Protein AF-A1WXD5-F1 (afdb_monomer_lite)

Foldseek 3Di:
DDDDDDDDDDDDDDDDPPPDDDDDDPDLLLVLLVLVLVCLQCVVVDDPVRNVVSVVVSVVSCVVVVDDPVSNVVSNCVNCVPSVVVSVVVVVVVVVVVVVVVVVVVVVVD

pLDDT: mean 72.95, std 18.11, range [32.72, 92.69]

Radius of gyration: 21.9 Å; chains: 1; bounding box: 75×55×40 Å

Sequence (110 aa):
MFRRLRSWVGVGILGGTGALIAGCGGGDAGTLAADYCDYIRHADDMSFEEQQETITALDERYQRKGIRESSIRVAIQRECPDALAEHDVRMLGLLGETLREMRDELQELR

Secondary structure (DSSP, 8-state):
--------------S--------S--SHHHHHHHHHHHHHHHGGGS-HHHHHHHHHHHHHHHHHHT--HHHHHHHHHHH-HHHHHHHHHHHHHHHHHHHHHHHHHHHHT-

Structure (mmCIF, N/CA/C/O backbone):
data_AF-A1WXD5-F1
#
_entry.id   AF-A1WXD5-F1
#
loop_
_atom_site.group_PDB
_atom_site.id
_atom_site.type_symbol
_atom_site.label_atom_id
_atom_site.label_alt_id
_atom_site.label_comp_id
_atom_site.label_asym_id
_atom_site.label_entity_id
_atom_site.label_seq_id
_atom_site.pdbx_PDB_ins_code
_atom_site.Cartn_x
_atom_site.Cartn_y
_atom_site.Cartn_z
_atom_site.occupancy
_atom_site.B_iso_or_equiv
_atom_site.auth_seq_id
_atom_site.auth_comp_id
_atom_site.auth_asym_id
_atom_site.auth_atom_id
_atom_site.pdbx_PDB_model_num
ATOM 1 N N . MET A 1 1 ? 46.225 -39.511 2.705 1.00 43.31 1 MET A N 1
ATOM 2 C CA . MET A 1 1 ? 45.729 -38.147 2.412 1.00 43.31 1 MET A CA 1
ATOM 3 C C . MET A 1 1 ? 44.208 -38.173 2.586 1.00 43.31 1 MET A C 1
ATOM 5 O O . MET A 1 1 ? 43.508 -38.606 1.685 1.00 43.31 1 MET A O 1
ATOM 9 N N . PHE A 1 2 ? 43.703 -37.872 3.789 1.00 40.16 2 PHE A N 1
ATOM 10 C CA . PHE A 1 2 ? 42.280 -38.000 4.151 1.00 40.16 2 PHE A CA 1
ATOM 11 C C . PHE A 1 2 ? 41.563 -36.657 3.954 1.00 40.16 2 PHE A C 1
ATOM 13 O O . PHE A 1 2 ? 41.916 -35.681 4.615 1.00 40.16 2 PHE A O 1
ATOM 20 N N . ARG A 1 3 ? 40.561 -36.590 3.066 1.00 42.66 3 ARG A N 1
ATOM 21 C CA . ARG A 1 3 ? 39.703 -35.404 2.891 1.00 42.66 3 ARG A CA 1
ATOM 22 C C . ARG A 1 3 ? 38.330 -35.683 3.512 1.00 42.66 3 ARG A C 1
ATOM 24 O O . ARG A 1 3 ? 37.683 -36.671 3.187 1.00 42.66 3 ARG A O 1
ATOM 31 N N . ARG A 1 4 ? 37.977 -34.833 4.479 1.00 46.59 4 ARG A N 1
ATOM 32 C CA . ARG A 1 4 ? 36.860 -34.935 5.428 1.00 46.59 4 ARG A CA 1
ATOM 33 C C . ARG A 1 4 ? 35.485 -34.960 4.752 1.00 46.59 4 ARG A C 1
ATOM 35 O O . ARG A 1 4 ? 35.161 -34.054 3.992 1.00 46.59 4 ARG A O 1
ATOM 42 N N . LEU A 1 5 ? 34.656 -35.915 5.176 1.00 46.41 5 LEU A N 1
ATOM 43 C CA . LEU A 1 5 ? 33.207 -35.753 5.273 1.00 46.41 5 LEU A CA 1
ATOM 44 C C . LEU A 1 5 ? 32.886 -34.675 6.315 1.00 46.41 5 LEU A C 1
ATOM 46 O O . LEU A 1 5 ? 33.408 -34.729 7.431 1.00 46.41 5 LEU A O 1
ATOM 50 N N . ARG A 1 6 ? 31.967 -33.761 6.002 1.00 44.69 6 ARG A N 1
ATOM 51 C CA . ARG A 1 6 ? 31.100 -33.179 7.029 1.00 44.69 6 ARG A CA 1
ATOM 52 C C . ARG A 1 6 ? 29.774 -32.772 6.406 1.00 44.69 6 ARG A C 1
ATOM 54 O O . ARG A 1 6 ? 29.714 -31.911 5.540 1.00 44.69 6 ARG A O 1
ATOM 61 N N . SER A 1 7 ? 28.747 -33.472 6.856 1.00 38.03 7 SER A N 1
ATOM 62 C CA . SER A 1 7 ? 27.358 -33.327 6.475 1.00 38.03 7 SER A CA 1
ATOM 63 C C . SER A 1 7 ? 26.563 -32.917 7.717 1.00 38.03 7 SER A C 1
ATOM 65 O O . SER A 1 7 ? 26.882 -33.383 8.811 1.00 38.03 7 SER A O 1
ATOM 67 N N . TRP A 1 8 ? 25.518 -32.124 7.472 1.00 42.56 8 TRP A N 1
ATOM 68 C CA . TRP A 1 8 ? 24.317 -31.850 8.281 1.00 42.56 8 TRP A CA 1
ATOM 69 C C . TRP A 1 8 ? 24.313 -30.782 9.391 1.00 42.56 8 TRP A C 1
ATOM 71 O O . TRP A 1 8 ? 25.236 -30.654 10.191 1.00 42.56 8 TRP A O 1
ATOM 81 N N . VAL A 1 9 ? 23.121 -30.157 9.445 1.00 40.75 9 VAL A N 1
ATOM 82 C CA . VAL A 1 9 ? 22.491 -29.265 10.441 1.00 40.75 9 VAL A CA 1
ATOM 83 C C . VAL A 1 9 ? 22.900 -27.788 10.298 1.00 40.75 9 VAL A C 1
ATOM 85 O O . VAL A 1 9 ? 24.066 -27.457 10.439 1.00 40.75 9 VAL A O 1
ATOM 88 N N . GLY A 1 10 ? 22.036 -26.828 9.954 1.00 36.19 10 GLY A N 1
ATOM 89 C CA . GLY A 1 10 ? 20.586 -26.737 10.123 1.00 36.19 10 GLY A CA 1
ATOM 90 C C . GLY A 1 10 ? 20.261 -25.705 11.211 1.00 36.19 10 GLY A C 1
ATOM 91 O O . GLY A 1 10 ? 20.668 -25.881 12.349 1.00 36.19 10 GLY A O 1
ATOM 92 N N . VAL A 1 11 ? 19.464 -24.699 10.836 1.00 40.50 11 VAL A N 1
ATOM 93 C CA . VAL A 1 11 ? 18.740 -23.721 11.675 1.00 40.50 11 VAL A CA 1
ATOM 94 C C . VAL A 1 11 ? 19.478 -22.436 12.082 1.00 40.50 11 VAL A C 1
ATOM 96 O O . VAL A 1 11 ? 20.340 -22.400 12.951 1.00 40.50 11 VAL A O 1
ATOM 99 N N . GLY A 1 12 ? 18.984 -21.359 11.473 1.00 32.72 12 GLY A N 1
ATOM 100 C CA . GLY A 1 12 ? 19.063 -19.964 11.890 1.00 32.72 12 GLY A CA 1
ATOM 101 C C . GLY A 1 12 ? 17.998 -19.178 11.119 1.00 32.72 12 GLY A C 1
ATOM 102 O O . GLY A 1 12 ? 18.326 -18.313 10.319 1.00 32.72 12 GLY A O 1
ATOM 103 N N . ILE A 1 13 ? 16.734 -19.590 11.269 1.00 51.84 13 ILE A N 1
ATOM 104 C CA . ILE A 1 13 ? 15.542 -18.846 10.837 1.00 51.84 13 ILE A CA 1
ATOM 105 C C . ILE A 1 13 ? 15.395 -17.666 11.795 1.00 51.84 13 ILE A C 1
ATOM 107 O O . ILE A 1 13 ? 15.341 -17.912 12.997 1.00 51.84 13 ILE A O 1
ATOM 111 N N . LEU A 1 14 ? 15.342 -16.440 11.267 1.00 44.16 14 LEU A N 1
ATOM 112 C CA . LEU A 1 14 ? 14.550 -15.294 11.749 1.00 44.16 14 LEU A CA 1
ATOM 113 C C . LEU A 1 14 ? 14.907 -14.064 10.900 1.00 44.16 14 LEU A C 1
ATOM 115 O O . LEU A 1 14 ? 15.998 -13.513 11.015 1.00 44.16 14 LEU A O 1
ATOM 119 N N . GLY A 1 15 ? 13.986 -13.678 10.018 1.00 35.59 15 GLY A N 1
ATOM 120 C CA . GLY A 1 15 ? 14.110 -12.499 9.163 1.00 35.59 15 GLY A CA 1
ATOM 121 C C . GLY A 1 15 ? 13.177 -12.566 7.959 1.00 35.59 15 GLY A C 1
ATOM 122 O O . GLY A 1 15 ? 13.657 -12.679 6.840 1.00 35.59 15 GLY A O 1
ATOM 123 N N . GLY A 1 16 ? 11.865 -12.584 8.218 1.00 33.75 16 GLY A N 1
ATOM 124 C CA . GLY A 1 16 ? 10.804 -12.199 7.277 1.00 33.75 16 GLY A CA 1
ATOM 125 C C . GLY A 1 16 ? 10.814 -12.858 5.897 1.00 33.75 16 GLY A C 1
ATOM 126 O O . GLY A 1 16 ? 11.424 -12.376 4.950 1.00 33.75 16 GLY A O 1
ATOM 127 N N . THR A 1 17 ? 10.051 -13.936 5.760 1.00 44.25 17 THR A N 1
ATOM 128 C CA . THR A 1 17 ? 9.585 -14.478 4.481 1.00 44.25 17 THR A CA 1
ATOM 129 C C . THR A 1 17 ? 8.775 -13.435 3.704 1.00 44.25 17 THR A C 1
ATOM 131 O O . THR A 1 17 ? 7.563 -13.373 3.846 1.00 44.25 17 THR A O 1
ATOM 134 N N . GLY A 1 18 ? 9.447 -12.652 2.862 1.00 36.00 18 GLY A N 1
ATOM 135 C CA . GLY A 1 18 ? 8.856 -11.851 1.786 1.00 36.00 18 GLY A CA 1
ATOM 136 C C . GLY A 1 18 ? 9.295 -12.392 0.427 1.00 36.00 18 GLY A C 1
ATOM 137 O O . GLY A 1 18 ? 9.873 -11.681 -0.387 1.00 36.00 18 GLY A O 1
ATOM 138 N N . ALA A 1 19 ? 9.137 -13.698 0.213 1.00 51.78 19 ALA A N 1
ATOM 139 C CA . ALA A 1 19 ? 9.286 -14.302 -1.104 1.00 51.78 19 ALA A CA 1
ATOM 140 C C . ALA A 1 19 ? 7.885 -14.523 -1.673 1.00 51.78 19 ALA A C 1
ATOM 142 O O . ALA A 1 19 ? 7.378 -15.642 -1.635 1.00 51.78 19 ALA A O 1
ATOM 143 N N . LEU A 1 20 ? 7.252 -13.457 -2.165 1.00 45.09 20 LEU A N 1
ATOM 144 C CA . LEU A 1 20 ? 5.958 -13.540 -2.830 1.00 45.09 20 LEU A CA 1
ATOM 145 C C . LEU A 1 20 ? 6.028 -12.892 -4.224 1.00 45.09 20 LEU A C 1
ATOM 147 O O . LEU A 1 20 ? 6.140 -11.689 -4.395 1.00 45.09 20 LEU A O 1
ATOM 151 N N . ILE A 1 21 ? 5.957 -13.794 -5.207 1.00 47.62 21 ILE A N 1
ATOM 152 C CA . ILE A 1 21 ? 5.450 -13.640 -6.577 1.00 47.62 21 ILE A CA 1
ATOM 153 C C . ILE A 1 21 ? 6.280 -12.782 -7.550 1.00 47.62 21 ILE A C 1
ATOM 155 O O . ILE A 1 21 ? 6.065 -11.598 -7.775 1.00 47.62 21 ILE A O 1
ATOM 159 N N . ALA A 1 22 ? 7.159 -13.476 -8.276 1.00 54.19 22 ALA A N 1
ATOM 160 C CA . ALA A 1 22 ? 7.554 -13.083 -9.622 1.00 54.19 22 ALA A CA 1
ATOM 161 C C . ALA A 1 22 ? 6.360 -13.256 -10.588 1.00 54.19 22 ALA A C 1
ATOM 163 O O . ALA A 1 22 ? 5.854 -14.370 -10.728 1.00 54.19 22 ALA A O 1
ATOM 164 N N . GLY A 1 23 ? 5.939 -12.183 -11.276 1.00 36.94 23 GLY A N 1
ATOM 165 C CA . GLY A 1 23 ? 4.758 -12.220 -12.150 1.00 36.94 23 GLY A CA 1
ATOM 166 C C . GLY A 1 23 ? 4.602 -11.089 -13.182 1.00 36.94 23 GLY A C 1
ATOM 167 O O . GLY A 1 23 ? 3.602 -10.402 -13.174 1.00 36.94 23 GLY A O 1
ATOM 168 N N . CYS A 1 24 ? 5.534 -10.978 -14.140 1.00 43.16 24 CYS A N 1
ATOM 169 C CA . CYS A 1 24 ? 5.356 -10.379 -15.486 1.00 43.16 24 CYS A CA 1
ATOM 170 C C . CYS A 1 24 ? 5.002 -8.875 -15.640 1.00 43.16 24 CYS A C 1
ATOM 172 O O . CYS A 1 24 ? 3.872 -8.496 -15.927 1.00 43.16 24 CYS A O 1
ATOM 174 N N . GLY A 1 25 ? 6.047 -8.036 -15.699 1.00 43.97 25 GLY A N 1
ATOM 175 C CA . GLY A 1 25 ? 5.975 -6.676 -16.254 1.00 43.97 25 GLY A CA 1
ATOM 176 C C . GLY A 1 25 ? 7.203 -5.837 -15.908 1.00 43.97 25 GLY A C 1
ATOM 177 O O . GLY A 1 25 ? 7.095 -4.881 -15.150 1.00 43.97 25 GLY A O 1
ATOM 178 N N . GLY A 1 26 ? 8.383 -6.237 -16.398 1.00 51.78 26 GLY A N 1
ATOM 179 C CA . GLY A 1 26 ? 9.697 -5.718 -15.988 1.00 51.78 26 GLY A CA 1
ATOM 180 C C . GLY A 1 26 ? 9.936 -4.237 -16.299 1.00 51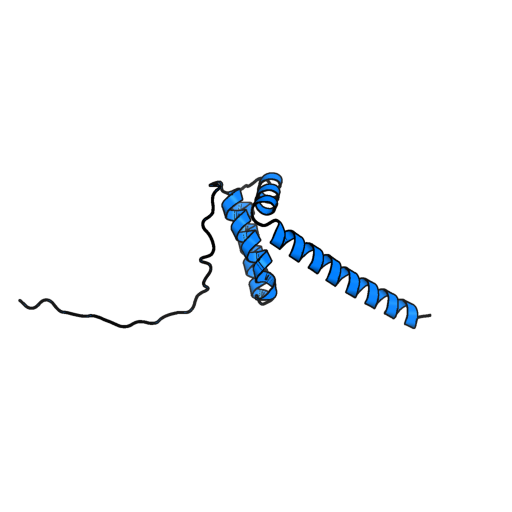.78 26 GLY A C 1
ATOM 181 O O . GLY A 1 26 ? 10.620 -3.897 -17.259 1.00 51.78 26 GLY A O 1
ATOM 182 N N . GLY A 1 27 ? 9.398 -3.367 -15.455 1.00 69.31 27 GLY A N 1
ATOM 183 C CA . GLY A 1 27 ? 9.746 -1.961 -15.342 1.00 69.31 27 GLY A CA 1
ATOM 184 C C . GLY A 1 27 ? 9.766 -1.567 -13.870 1.00 69.31 27 GLY A C 1
ATOM 185 O O . GLY A 1 27 ? 9.065 -2.163 -13.054 1.00 69.31 27 GLY A O 1
ATOM 186 N N . ASP A 1 28 ? 10.551 -0.549 -13.529 1.00 78.88 28 ASP A N 1
ATOM 187 C CA . ASP A 1 28 ? 10.735 -0.084 -12.151 1.00 78.88 28 ASP A CA 1
ATOM 188 C C . ASP A 1 28 ? 9.423 0.199 -11.400 1.00 78.88 28 ASP A C 1
ATOM 190 O O . ASP A 1 28 ? 9.349 -0.032 -10.192 1.00 78.88 28 ASP A O 1
ATOM 194 N N . ALA A 1 29 ? 8.389 0.636 -12.126 1.00 81.38 29 ALA A N 1
ATOM 195 C CA . ALA A 1 29 ? 7.040 0.859 -11.613 1.00 81.38 29 ALA A CA 1
ATOM 196 C C . ALA A 1 29 ? 6.273 -0.435 -11.295 1.00 81.38 29 ALA A C 1
ATOM 198 O O . ALA A 1 29 ? 5.496 -0.438 -10.351 1.00 81.38 29 ALA A O 1
ATOM 199 N N . GLY A 1 30 ? 6.485 -1.518 -12.051 1.00 82.88 30 GLY A N 1
ATOM 200 C CA . GLY A 1 30 ? 5.823 -2.807 -11.825 1.00 82.88 30 GLY A CA 1
ATOM 201 C C . GLY A 1 30 ? 6.351 -3.505 -10.575 1.00 82.88 30 GLY A C 1
ATOM 202 O O . GLY A 1 30 ? 5.572 -3.922 -9.731 1.00 82.88 30 GLY A O 1
ATOM 203 N N . THR A 1 31 ? 7.676 -3.534 -10.394 1.00 86.38 31 THR A N 1
ATOM 204 C CA . THR A 1 31 ? 8.280 -4.082 -9.166 1.00 86.38 31 THR A CA 1
ATOM 205 C C . THR A 1 31 ? 7.841 -3.304 -7.931 1.00 86.38 31 THR A C 1
ATOM 207 O O . THR A 1 31 ? 7.478 -3.897 -6.927 1.00 86.38 31 THR A O 1
ATOM 210 N N . LEU A 1 32 ? 7.836 -1.972 -8.012 1.00 88.62 32 LEU A N 1
ATOM 211 C CA . LEU A 1 32 ? 7.416 -1.154 -6.882 1.00 88.62 32 LEU A CA 1
ATOM 212 C C . LEU A 1 32 ? 5.909 -1.285 -6.611 1.00 88.62 32 LEU A C 1
ATOM 214 O O . LEU A 1 32 ? 5.501 -1.281 -5.457 1.00 88.62 32 LEU A O 1
ATOM 218 N N . ALA A 1 33 ? 5.085 -1.446 -7.650 1.00 88.94 33 ALA A N 1
ATOM 219 C CA . ALA A 1 33 ? 3.663 -1.719 -7.487 1.00 88.94 33 ALA A CA 1
ATOM 220 C C . ALA A 1 33 ? 3.401 -3.056 -6.785 1.00 88.94 33 ALA A C 1
ATOM 222 O O . ALA A 1 33 ? 2.567 -3.092 -5.889 1.00 88.94 33 ALA A O 1
ATOM 223 N N . ALA A 1 34 ? 4.134 -4.115 -7.138 1.00 89.38 34 ALA A N 1
ATOM 224 C CA . ALA A 1 34 ? 4.043 -5.403 -6.454 1.00 89.38 34 ALA A CA 1
ATOM 225 C C . ALA A 1 34 ? 4.383 -5.279 -4.958 1.00 89.38 34 ALA A C 1
ATOM 227 O O . ALA A 1 34 ? 3.631 -5.781 -4.127 1.00 89.38 34 ALA A O 1
ATOM 228 N N . ASP A 1 35 ? 5.436 -4.531 -4.609 1.00 91.56 35 ASP A N 1
ATOM 229 C CA . ASP A 1 35 ? 5.794 -4.279 -3.207 1.00 91.56 35 ASP A CA 1
ATOM 230 C C . ASP A 1 35 ? 4.680 -3.514 -2.449 1.00 91.56 35 ASP A C 1
ATOM 232 O O . ASP A 1 35 ? 4.360 -3.842 -1.306 1.00 91.56 35 ASP A O 1
ATOM 236 N N . TYR A 1 36 ? 4.052 -2.508 -3.077 1.00 89.62 36 TYR A N 1
ATOM 237 C CA . TYR A 1 36 ? 2.896 -1.807 -2.491 1.00 89.62 36 TYR A CA 1
ATOM 238 C C . TYR A 1 36 ? 1.687 -2.730 -2.322 1.00 89.62 36 TYR A C 1
ATOM 240 O O . TYR A 1 36 ? 0.978 -2.644 -1.322 1.00 89.62 36 TYR A O 1
ATOM 248 N N . CYS A 1 37 ? 1.440 -3.605 -3.292 1.00 88.75 37 CYS A N 1
ATOM 249 C CA . CYS A 1 37 ? 0.360 -4.579 -3.229 1.00 88.75 37 CYS A CA 1
ATOM 250 C C . CYS A 1 37 ? 0.555 -5.577 -2.083 1.00 88.75 37 CYS A C 1
ATOM 252 O O . CYS A 1 37 ? -0.408 -5.891 -1.387 1.00 88.75 37 CYS A O 1
ATOM 254 N N . ASP A 1 38 ? 1.784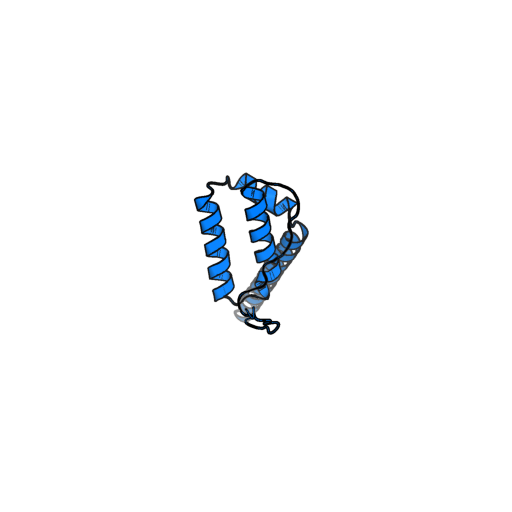 -6.047 -1.868 1.00 90.62 38 ASP A N 1
ATOM 255 C CA . ASP A 1 38 ? 2.132 -6.924 -0.747 1.00 90.62 38 ASP A CA 1
ATOM 256 C C . ASP A 1 38 ? 1.891 -6.222 0.598 1.00 90.62 38 ASP A C 1
ATOM 258 O O . ASP A 1 38 ? 1.189 -6.753 1.460 1.00 90.62 38 ASP A O 1
ATOM 262 N N . TYR A 1 39 ? 2.345 -4.967 0.721 1.00 90.00 39 TYR A N 1
ATOM 263 C CA . TYR A 1 39 ? 2.060 -4.130 1.888 1.00 90.00 39 TYR A CA 1
ATOM 264 C C . TYR A 1 39 ? 0.555 -4.014 2.162 1.00 90.00 39 TYR A C 1
ATOM 266 O O . TYR A 1 39 ? 0.131 -4.242 3.288 1.00 90.00 39 TYR A O 1
ATOM 274 N N . ILE A 1 40 ? -0.267 -3.712 1.149 1.00 87.06 40 ILE A N 1
ATOM 275 C CA . ILE A 1 40 ? -1.723 -3.552 1.320 1.00 87.06 40 ILE A CA 1
ATOM 276 C C . ILE A 1 40 ? -2.376 -4.847 1.825 1.00 87.06 40 ILE A C 1
ATOM 278 O O . ILE A 1 40 ? -3.278 -4.789 2.657 1.00 87.06 40 ILE A O 1
ATOM 282 N N . ARG A 1 41 ? -1.930 -6.014 1.342 1.00 86.62 41 ARG A N 1
ATOM 283 C CA . ARG A 1 41 ? -2.499 -7.313 1.741 1.00 86.62 41 ARG A CA 1
ATOM 284 C C . ARG A 1 41 ? -2.146 -7.709 3.168 1.00 86.62 41 ARG A C 1
ATOM 286 O O . ARG A 1 41 ? -2.950 -8.372 3.814 1.00 86.62 41 ARG A O 1
ATOM 293 N N . HIS A 1 42 ? -0.959 -7.330 3.627 1.00 87.25 42 HIS A N 1
ATOM 294 C CA . HIS A 1 42 ? -0.414 -7.760 4.913 1.00 87.25 42 HIS A CA 1
ATOM 295 C C . HIS A 1 42 ? -0.382 -6.649 5.962 1.00 87.25 42 HIS A C 1
ATOM 297 O O . HIS A 1 42 ? 0.090 -6.877 7.073 1.00 87.25 42 HIS A O 1
ATOM 303 N N . ALA A 1 43 ? -0.902 -5.459 5.640 1.00 84.81 43 ALA A N 1
ATOM 304 C CA . ALA A 1 43 ? -0.923 -4.307 6.536 1.00 84.81 43 ALA A CA 1
ATOM 305 C C . ALA A 1 43 ? -1.496 -4.652 7.913 1.00 84.81 43 ALA A C 1
ATOM 307 O O . ALA A 1 43 ? -0.904 -4.287 8.922 1.00 84.81 43 ALA A O 1
ATOM 308 N N . ASP A 1 44 ? -2.589 -5.409 7.968 1.00 83.62 44 ASP A N 1
ATOM 309 C CA . ASP A 1 44 ? -3.256 -5.733 9.234 1.00 83.62 44 ASP A CA 1
ATOM 310 C C . ASP A 1 44 ? -2.509 -6.757 10.089 1.00 83.62 44 ASP A C 1
ATOM 312 O O . ASP A 1 44 ? -2.707 -6.807 11.302 1.00 83.62 44 ASP A O 1
ATOM 316 N N . ASP A 1 45 ? -1.663 -7.572 9.459 1.00 89.50 45 ASP A N 1
ATOM 317 C CA . ASP A 1 45 ? -0.827 -8.548 10.153 1.00 89.50 45 ASP A CA 1
ATOM 318 C C . ASP A 1 45 ? 0.427 -7.883 10.753 1.00 89.50 45 ASP A C 1
ATOM 320 O O . ASP A 1 45 ? 1.115 -8.486 11.579 1.00 89.50 45 ASP A O 1
ATOM 324 N N . MET A 1 46 ? 0.732 -6.644 10.343 1.00 88.25 46 MET A N 1
ATOM 325 C CA . MET A 1 46 ? 1.876 -5.861 10.806 1.00 88.25 46 MET A CA 1
ATOM 326 C C . MET A 1 46 ? 1.514 -4.983 12.003 1.00 88.25 46 MET A C 1
ATOM 328 O O . MET A 1 46 ? 0.436 -4.388 12.073 1.00 88.25 46 MET A O 1
ATOM 332 N N . SER A 1 47 ? 2.464 -4.827 12.925 1.00 90.88 47 SER A N 1
ATOM 333 C CA . SER A 1 47 ? 2.363 -3.801 13.961 1.00 90.88 47 SER A CA 1
ATOM 334 C C . SER A 1 47 ? 2.413 -2.394 13.356 1.00 90.88 47 SER A C 1
ATOM 336 O O . SER A 1 47 ? 2.902 -2.180 12.250 1.00 90.88 47 SER A O 1
ATOM 338 N N . PHE A 1 48 ? 1.942 -1.396 14.103 1.00 85.25 48 PHE A N 1
ATOM 339 C CA . PHE A 1 48 ? 1.956 -0.003 13.648 1.00 85.25 48 PHE A CA 1
ATOM 340 C C . PHE A 1 48 ? 3.367 0.513 13.308 1.00 85.25 48 PHE A C 1
ATOM 342 O O . PHE A 1 48 ? 3.534 1.259 12.346 1.00 85.25 48 PHE A O 1
ATOM 349 N N . GLU A 1 49 ? 4.379 0.107 14.079 1.00 90.12 49 GLU A N 1
ATOM 350 C CA . GLU A 1 49 ? 5.779 0.469 13.828 1.00 90.12 49 GLU A CA 1
ATOM 351 C C . GLU A 1 49 ? 6.282 -0.171 12.527 1.00 90.12 49 GLU A C 1
ATOM 353 O O . GLU A 1 49 ? 6.788 0.531 11.655 1.00 90.12 49 GLU A O 1
ATOM 358 N N . GLU A 1 50 ? 6.017 -1.465 12.320 1.00 88.94 50 GLU A N 1
ATOM 359 C CA . GLU A 1 50 ? 6.364 -2.167 11.076 1.00 88.94 50 GLU A CA 1
ATOM 360 C C . GLU A 1 50 ? 5.635 -1.589 9.857 1.00 88.94 50 GLU A C 1
ATOM 362 O O . GLU A 1 50 ? 6.228 -1.458 8.783 1.00 88.94 50 GLU A O 1
ATOM 367 N N . GLN A 1 51 ? 4.369 -1.190 10.009 1.00 86.69 51 GLN A N 1
ATOM 368 C CA . GLN A 1 51 ? 3.626 -0.515 8.947 1.00 86.69 51 GLN A CA 1
ATOM 369 C C . GLN A 1 51 ? 4.290 0.812 8.567 1.00 86.69 51 GLN A C 1
ATOM 371 O O . GLN A 1 51 ? 4.460 1.077 7.374 1.00 86.69 51 GLN A O 1
ATOM 376 N N . GLN A 1 52 ? 4.678 1.631 9.555 1.00 88.88 52 GLN A N 1
ATOM 377 C CA . GLN A 1 52 ? 5.353 2.909 9.315 1.00 88.88 52 GLN A CA 1
ATOM 378 C C . GLN A 1 52 ? 6.717 2.731 8.654 1.00 88.88 52 GLN A C 1
ATOM 380 O O . GLN A 1 52 ? 7.030 3.436 7.691 1.00 88.88 52 GLN A O 1
ATOM 385 N N . GLU A 1 53 ? 7.528 1.793 9.137 1.00 92.69 53 GLU A N 1
ATOM 386 C CA . GLU A 1 53 ? 8.836 1.510 8.548 1.00 92.69 53 GLU A CA 1
ATOM 387 C C . GLU A 1 53 ? 8.695 1.017 7.106 1.00 92.69 53 GLU A C 1
ATOM 389 O O . GLU A 1 53 ? 9.387 1.499 6.204 1.00 92.69 53 GLU A O 1
ATOM 394 N N . THR A 1 54 ? 7.747 0.108 6.862 1.00 90.44 54 THR A N 1
ATOM 395 C CA . THR A 1 54 ? 7.533 -0.488 5.542 1.00 90.44 54 THR A CA 1
ATOM 396 C C . THR A 1 54 ? 7.040 0.548 4.538 1.00 90.44 54 THR A C 1
ATOM 398 O O . THR A 1 54 ? 7.624 0.666 3.458 1.00 90.44 54 THR A O 1
ATOM 401 N N . ILE A 1 55 ? 6.028 1.354 4.886 1.00 89.19 55 ILE A N 1
ATOM 402 C CA . ILE A 1 55 ? 5.516 2.384 3.973 1.00 89.19 55 ILE A CA 1
ATOM 403 C C . ILE A 1 55 ? 6.562 3.473 3.704 1.00 89.19 55 ILE A C 1
ATOM 405 O O . ILE A 1 55 ? 6.708 3.908 2.561 1.00 89.19 55 ILE A O 1
ATOM 409 N N . THR A 1 56 ? 7.356 3.849 4.712 1.00 90.31 56 THR A N 1
ATOM 410 C CA . THR A 1 56 ? 8.458 4.812 4.555 1.00 90.31 56 THR A CA 1
ATOM 411 C C . THR A 1 56 ? 9.523 4.266 3.607 1.00 90.31 56 THR A C 1
ATOM 413 O O . THR A 1 56 ? 9.939 4.948 2.671 1.00 90.31 56 THR A O 1
ATOM 416 N N . ALA A 1 57 ? 9.921 3.002 3.771 1.00 91.75 57 ALA A N 1
ATOM 417 C CA . ALA A 1 57 ? 10.898 2.363 2.896 1.00 91.75 57 ALA A CA 1
ATOM 418 C C . ALA A 1 57 ? 10.399 2.206 1.446 1.00 91.75 57 ALA A C 1
ATOM 420 O O . ALA A 1 57 ? 11.211 2.178 0.512 1.00 91.75 57 ALA A O 1
ATOM 421 N N . LEU A 1 58 ? 9.086 2.061 1.236 1.00 90.19 58 LEU A N 1
ATOM 422 C CA . LEU A 1 58 ? 8.474 2.051 -0.096 1.00 90.19 58 LEU A CA 1
ATOM 423 C C . LEU A 1 58 ? 8.461 3.447 -0.724 1.00 90.19 58 LEU A C 1
ATOM 425 O O . LEU A 1 58 ? 8.844 3.582 -1.888 1.00 90.19 58 LEU A O 1
ATOM 429 N N . ASP A 1 59 ? 8.118 4.481 0.045 1.00 87.75 59 ASP A N 1
ATOM 430 C CA . ASP A 1 59 ? 8.109 5.862 -0.445 1.00 87.75 59 ASP A CA 1
ATOM 431 C C . ASP A 1 59 ? 9.520 6.354 -0.800 1.00 87.75 59 ASP A C 1
ATOM 433 O O . ASP A 1 59 ? 9.751 6.919 -1.869 1.00 87.75 59 ASP A O 1
ATOM 437 N N . GLU A 1 60 ? 10.528 6.030 0.010 1.00 90.44 60 GLU A N 1
ATOM 438 C CA . GLU A 1 60 ? 11.915 6.326 -0.348 1.00 90.44 60 GLU A CA 1
ATOM 439 C C . GLU A 1 60 ? 12.340 5.633 -1.649 1.00 90.44 60 GLU A C 1
ATOM 441 O O . GLU A 1 60 ? 13.047 6.213 -2.478 1.00 90.44 60 GLU A O 1
ATOM 446 N N . ARG A 1 61 ? 11.928 4.374 -1.850 1.00 87.25 61 ARG A N 1
ATOM 447 C CA . ARG A 1 61 ? 12.196 3.642 -3.096 1.00 87.25 61 ARG A CA 1
ATOM 448 C C . ARG A 1 61 ? 11.498 4.304 -4.282 1.00 87.25 61 ARG A C 1
ATOM 450 O O . ARG A 1 61 ? 12.129 4.438 -5.331 1.00 87.25 61 ARG A O 1
ATOM 457 N N . TYR A 1 62 ? 10.251 4.740 -4.114 1.00 86.81 62 TYR A N 1
ATOM 458 C CA . TYR A 1 62 ? 9.506 5.508 -5.111 1.00 86.81 62 TYR A CA 1
ATOM 459 C C . TYR A 1 62 ? 10.259 6.780 -5.517 1.00 86.81 62 TYR A C 1
ATOM 461 O O . TYR A 1 62 ? 10.550 6.973 -6.703 1.00 86.81 62 TYR A O 1
ATOM 469 N N . GLN A 1 63 ? 10.658 7.590 -4.533 1.00 87.19 63 GLN A N 1
ATOM 470 C CA . GLN A 1 63 ? 11.386 8.838 -4.755 1.00 87.19 63 GLN A CA 1
ATOM 471 C C . GLN A 1 63 ? 12.738 8.598 -5.438 1.00 87.19 63 GLN A C 1
ATOM 473 O O . GLN A 1 63 ? 13.057 9.257 -6.429 1.00 87.19 63 GLN A O 1
ATOM 478 N N . ARG A 1 64 ? 13.520 7.612 -4.972 1.00 87.94 64 ARG A N 1
ATOM 479 C CA . ARG A 1 64 ? 14.833 7.279 -5.555 1.00 87.94 64 ARG A CA 1
ATOM 480 C C . ARG A 1 64 ? 14.743 6.833 -7.010 1.00 87.94 64 ARG A C 1
ATOM 482 O O . ARG A 1 64 ? 15.642 7.135 -7.790 1.00 87.94 64 ARG A O 1
ATOM 489 N N . LYS A 1 65 ? 13.688 6.102 -7.379 1.00 84.69 65 LYS A N 1
ATOM 490 C CA . LYS A 1 65 ? 13.504 5.610 -8.750 1.00 84.69 65 LYS A CA 1
ATOM 491 C C . LYS A 1 65 ? 12.971 6.678 -9.710 1.00 84.69 65 LYS A C 1
ATOM 493 O O . LYS A 1 65 ? 12.971 6.442 -10.915 1.00 84.69 65 LYS A O 1
ATOM 498 N N . GLY A 1 66 ? 12.516 7.834 -9.212 1.00 83.50 66 GLY A N 1
ATOM 499 C CA . GLY A 1 66 ? 11.999 8.919 -10.053 1.00 83.50 66 GLY A CA 1
ATOM 500 C C . GLY A 1 66 ? 10.808 8.495 -10.918 1.00 83.50 66 GLY A C 1
ATOM 501 O O . GLY A 1 66 ? 10.632 8.991 -12.033 1.00 83.50 66 GLY A O 1
ATOM 502 N N . ILE A 1 67 ? 10.017 7.531 -10.440 1.00 83.19 67 ILE A N 1
ATOM 503 C CA . ILE A 1 67 ? 8.876 6.993 -11.180 1.00 83.19 67 ILE A CA 1
ATOM 504 C C . ILE A 1 67 ? 7.769 8.045 -11.205 1.00 83.19 67 ILE A C 1
ATOM 506 O O . ILE A 1 67 ? 7.464 8.685 -10.204 1.00 83.19 67 ILE A O 1
ATOM 510 N N . ARG A 1 68 ? 7.119 8.209 -12.358 1.00 83.00 68 ARG A N 1
ATOM 511 C CA . ARG A 1 68 ? 5.962 9.097 -12.481 1.00 83.00 68 ARG A CA 1
ATOM 512 C C . ARG A 1 68 ? 4.771 8.523 -11.708 1.00 83.00 68 ARG A C 1
ATOM 514 O O . ARG A 1 68 ? 4.378 7.384 -11.958 1.00 83.00 68 ARG A O 1
ATOM 521 N N . GLU A 1 69 ? 4.134 9.337 -10.868 1.00 80.38 69 GLU A N 1
ATOM 522 C CA . GLU A 1 69 ? 2.996 8.933 -10.023 1.00 80.38 69 GLU A CA 1
ATOM 523 C C . GLU A 1 69 ? 1.882 8.212 -10.808 1.00 80.38 69 GLU A C 1
ATOM 525 O O . GLU A 1 69 ? 1.379 7.164 -10.405 1.00 80.38 69 GLU A O 1
ATOM 530 N N . SER A 1 70 ? 1.535 8.722 -11.995 1.00 80.62 70 SER A N 1
ATOM 531 C CA . SER A 1 70 ? 0.510 8.107 -12.847 1.00 80.62 70 SER A CA 1
ATOM 532 C C . SER A 1 70 ? 0.865 6.678 -13.269 1.00 80.62 70 SER A C 1
ATOM 534 O O . SER A 1 70 ? -0.018 5.843 -13.432 1.00 80.62 70 SER A O 1
ATOM 536 N N . SER A 1 71 ? 2.154 6.396 -13.469 1.00 80.44 71 SER A N 1
ATOM 537 C CA . SER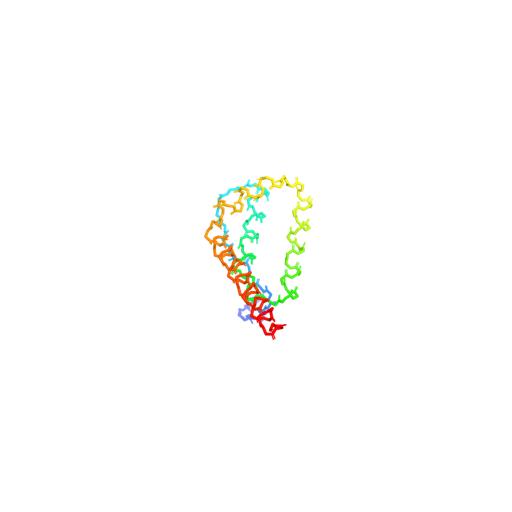 A 1 71 ? 2.635 5.089 -13.914 1.00 80.44 71 SER A CA 1
ATOM 538 C C . SER A 1 71 ? 2.581 4.060 -12.793 1.00 80.44 71 SER A C 1
ATOM 540 O O . SER A 1 71 ? 2.171 2.931 -13.048 1.00 80.44 71 SER A O 1
ATOM 542 N N . ILE A 1 72 ? 2.928 4.446 -11.562 1.00 82.75 72 ILE A N 1
ATOM 543 C CA . ILE A 1 72 ? 2.812 3.537 -10.419 1.00 82.75 72 ILE A CA 1
ATOM 544 C C . ILE A 1 72 ? 1.354 3.282 -10.043 1.00 82.75 72 ILE A C 1
ATOM 546 O O . ILE A 1 72 ? 0.979 2.135 -9.835 1.00 82.75 72 ILE A O 1
ATOM 550 N N . ARG A 1 73 ? 0.492 4.304 -10.077 1.00 82.62 73 ARG A N 1
ATOM 551 C CA . ARG A 1 73 ? -0.940 4.130 -9.800 1.00 82.62 73 ARG A CA 1
ATOM 552 C C . ARG A 1 73 ? -1.589 3.121 -10.752 1.00 82.62 73 ARG A C 1
ATOM 554 O O . ARG A 1 73 ? -2.305 2.230 -10.308 1.00 82.62 73 ARG A O 1
ATOM 561 N N . VAL A 1 74 ? -1.310 3.233 -12.054 1.00 86.31 74 VAL A N 1
ATOM 562 C CA . VAL A 1 74 ? -1.809 2.277 -13.061 1.00 86.31 74 VAL A CA 1
ATOM 563 C C . VAL A 1 74 ? -1.208 0.886 -12.858 1.00 86.31 74 VAL A C 1
ATOM 565 O O . VAL A 1 74 ? -1.903 -0.103 -13.071 1.00 86.31 74 VAL A O 1
ATOM 568 N N . ALA A 1 75 ? 0.063 0.796 -12.461 1.00 86.25 75 ALA A N 1
ATOM 569 C CA . ALA A 1 75 ? 0.699 -0.483 -12.174 1.00 86.25 75 ALA A CA 1
ATOM 570 C C . ALA A 1 75 ? 0.040 -1.178 -10.971 1.00 86.25 75 ALA A C 1
ATOM 572 O O . ALA A 1 75 ? -0.370 -2.322 -11.114 1.00 86.25 75 ALA A O 1
ATOM 573 N N . ILE A 1 76 ? -0.187 -0.477 -9.855 1.00 84.44 76 ILE A N 1
ATOM 574 C CA . ILE A 1 76 ? -0.862 -1.032 -8.665 1.00 84.44 76 ILE A CA 1
ATOM 575 C C . ILE A 1 76 ? -2.288 -1.488 -9.012 1.00 84.44 76 ILE A C 1
ATOM 577 O O . ILE A 1 76 ? -2.678 -2.603 -8.683 1.00 84.44 76 ILE A O 1
ATOM 581 N N . GLN A 1 77 ? -3.048 -0.672 -9.753 1.00 84.19 77 GLN A N 1
ATOM 582 C CA . GLN A 1 77 ? -4.408 -1.029 -10.188 1.00 84.19 77 GLN A CA 1
ATOM 583 C C . GLN A 1 77 ? -4.465 -2.291 -11.056 1.00 84.19 77 GLN A C 1
ATOM 585 O O . GLN A 1 77 ? -5.477 -2.987 -11.059 1.00 84.19 77 GLN A O 1
ATOM 590 N N . ARG A 1 78 ? -3.409 -2.568 -11.825 1.00 85.44 78 ARG A N 1
ATOM 591 C CA . ARG A 1 78 ? -3.314 -3.779 -12.649 1.00 85.44 78 ARG A CA 1
ATOM 592 C C . ARG A 1 78 ? -2.815 -4.980 -11.858 1.00 85.44 78 ARG A C 1
ATOM 594 O O . ARG A 1 78 ? -3.278 -6.082 -12.116 1.00 85.44 78 ARG A O 1
ATOM 601 N N . GLU A 1 79 ? -1.883 -4.755 -10.941 1.00 84.25 79 GLU A N 1
ATOM 602 C CA . GLU A 1 79 ? -1.205 -5.805 -10.184 1.00 84.25 79 GLU A CA 1
ATOM 603 C C . GLU A 1 79 ? -2.108 -6.396 -9.093 1.00 84.25 79 GLU A C 1
ATOM 605 O O . GLU A 1 79 ? -2.158 -7.611 -8.919 1.00 84.25 79 GLU A O 1
ATOM 610 N N . CYS A 1 80 ? -2.862 -5.556 -8.376 1.00 83.88 80 CYS A N 1
ATOM 611 C CA . CYS A 1 80 ? -3.683 -6.002 -7.250 1.00 83.88 80 CYS A CA 1
ATOM 612 C C . CYS A 1 80 ? -5.049 -5.296 -7.151 1.00 83.88 80 CYS A C 1
ATOM 614 O O . CYS A 1 80 ? -5.354 -4.674 -6.128 1.00 83.88 80 CYS A O 1
ATOM 616 N N . PRO A 1 81 ? -5.918 -5.420 -8.173 1.00 82.81 81 PRO A N 1
ATOM 617 C CA . PRO A 1 81 ? -7.245 -4.802 -8.148 1.00 82.81 81 PRO A CA 1
ATOM 618 C C . PRO A 1 81 ? -8.090 -5.260 -6.949 1.00 82.81 81 PRO A C 1
ATOM 620 O O . PRO A 1 81 ? -8.767 -4.437 -6.337 1.00 82.81 81 PRO A O 1
ATOM 623 N N . ASP A 1 82 ? -8.007 -6.540 -6.572 1.00 82.56 82 ASP A N 1
ATOM 624 C CA . ASP A 1 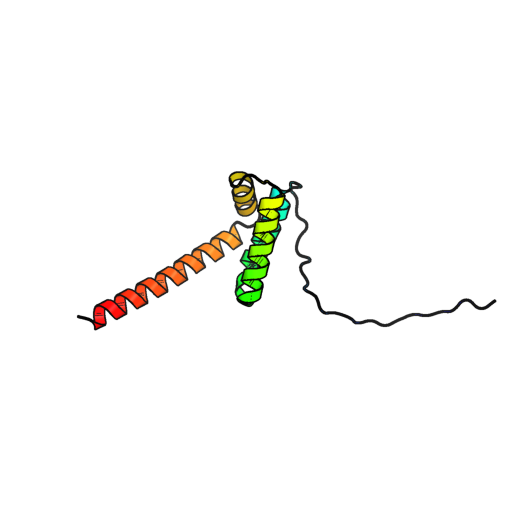82 ? -8.782 -7.094 -5.455 1.00 82.56 82 ASP A CA 1
ATOM 625 C C . ASP A 1 82 ? -8.303 -6.560 -4.099 1.00 82.56 82 ASP A C 1
ATOM 627 O O . ASP A 1 82 ? -9.118 -6.162 -3.274 1.00 82.56 82 ASP A O 1
ATOM 631 N N . ALA A 1 83 ? -6.984 -6.472 -3.889 1.00 77.25 83 ALA A N 1
ATOM 632 C CA . ALA A 1 83 ? -6.423 -5.955 -2.639 1.00 77.25 83 ALA A CA 1
ATOM 633 C C . ALA A 1 83 ? -6.772 -4.473 -2.436 1.00 77.25 83 ALA A C 1
ATOM 635 O O . ALA A 1 83 ? -7.080 -4.055 -1.323 1.00 77.25 83 ALA A O 1
ATOM 636 N N . LEU A 1 84 ? -6.781 -3.685 -3.519 1.00 79.31 84 LEU A N 1
ATOM 637 C CA . LEU A 1 84 ? -7.265 -2.306 -3.485 1.00 79.31 84 LEU A CA 1
ATOM 638 C C . LEU A 1 84 ? -8.757 -2.235 -3.151 1.00 79.31 84 LEU A C 1
ATOM 640 O O . LEU A 1 84 ? -9.144 -1.439 -2.305 1.00 79.31 84 LEU A O 1
ATOM 644 N N . ALA A 1 85 ? -9.589 -3.070 -3.777 1.00 78.81 85 ALA A N 1
ATOM 645 C CA . ALA A 1 85 ? -11.023 -3.083 -3.507 1.00 78.81 85 ALA A CA 1
ATOM 646 C C . ALA A 1 85 ? -11.333 -3.475 -2.050 1.00 78.81 85 ALA A C 1
ATOM 648 O O . ALA A 1 85 ? -12.165 -2.840 -1.405 1.00 78.81 85 ALA A O 1
ATOM 649 N N . GLU A 1 86 ? -10.642 -4.481 -1.509 1.00 78.56 86 GLU A N 1
ATOM 650 C CA . GLU A 1 86 ? -10.757 -4.889 -0.104 1.00 78.56 86 GLU A CA 1
ATOM 651 C C . GLU A 1 86 ? -10.299 -3.778 0.850 1.00 78.56 86 GLU A C 1
ATOM 653 O O . GLU A 1 86 ? -10.979 -3.482 1.836 1.00 78.56 86 GLU A O 1
ATOM 658 N N . HIS A 1 87 ? -9.178 -3.125 0.541 1.00 77.81 87 HIS A N 1
ATOM 659 C CA . HIS A 1 87 ? -8.671 -1.992 1.308 1.00 77.81 87 HIS A CA 1
ATOM 660 C C . HIS A 1 87 ? -9.632 -0.791 1.276 1.00 77.81 87 HIS A C 1
ATOM 662 O O . HIS A 1 87 ? -9.912 -0.198 2.316 1.00 77.81 87 HIS A O 1
ATOM 668 N N . ASP A 1 88 ? -10.200 -0.458 0.116 1.00 79.81 88 ASP A N 1
ATOM 669 C CA . ASP A 1 88 ? -11.162 0.638 -0.038 1.00 79.81 88 ASP A CA 1
ATOM 670 C C . ASP A 1 88 ? -12.461 0.363 0.729 1.00 79.81 88 ASP A C 1
ATOM 672 O O . ASP A 1 88 ? -12.961 1.239 1.436 1.00 79.81 88 ASP A O 1
ATOM 676 N N . VAL A 1 89 ? -12.995 -0.863 0.650 1.00 75.12 89 VAL A N 1
ATOM 677 C CA . VAL A 1 89 ? -14.173 -1.279 1.432 1.00 75.12 89 VAL A CA 1
ATOM 678 C C . VAL A 1 89 ? -13.898 -1.162 2.928 1.00 75.12 89 VAL A C 1
ATOM 680 O O . VAL A 1 89 ? -14.750 -0.674 3.670 1.00 75.12 89 VAL A O 1
ATOM 683 N N . ARG A 1 90 ? -12.707 -1.559 3.375 1.00 74.62 90 ARG A N 1
ATOM 684 C CA . ARG A 1 90 ? -12.296 -1.455 4.776 1.00 74.62 90 ARG A CA 1
ATOM 685 C C . ARG A 1 90 ? -12.181 -0.005 5.235 1.00 74.62 90 ARG A C 1
ATOM 687 O O . ARG A 1 90 ? -12.731 0.341 6.275 1.00 74.62 90 ARG A O 1
ATOM 694 N N . MET A 1 91 ? -11.537 0.852 4.446 1.00 74.44 91 MET A N 1
ATOM 695 C CA . MET A 1 91 ? -11.432 2.286 4.727 1.00 74.44 91 MET A CA 1
ATOM 696 C C . MET A 1 91 ? -12.810 2.948 4.795 1.00 74.44 91 MET A C 1
ATOM 698 O O . MET A 1 91 ? -13.083 3.723 5.710 1.00 74.44 91 MET A O 1
ATOM 702 N N . LEU A 1 92 ? -13.708 2.616 3.866 1.00 73.12 92 LEU A N 1
ATOM 703 C CA . LEU A 1 92 ? -15.090 3.097 3.885 1.00 73.12 92 LEU A CA 1
ATOM 704 C C . LEU A 1 92 ? -15.882 2.548 5.081 1.00 73.12 92 LEU A C 1
ATOM 706 O O . LEU A 1 92 ? -16.716 3.266 5.630 1.00 73.12 92 LEU A O 1
ATOM 710 N N . GLY A 1 93 ? -15.611 1.311 5.505 1.00 73.06 93 GLY A N 1
ATOM 711 C CA . GLY A 1 93 ? -16.171 0.708 6.7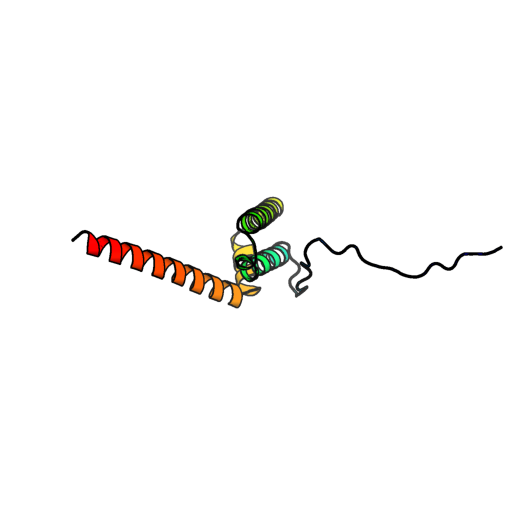13 1.00 73.06 93 GLY A CA 1
ATOM 712 C C . GLY A 1 93 ? -15.755 1.455 7.980 1.00 73.06 93 GLY A C 1
ATOM 713 O O . GLY A 1 93 ? -16.625 1.892 8.730 1.00 73.06 93 GLY A O 1
ATOM 714 N N . LEU A 1 94 ? -14.451 1.690 8.159 1.00 69.62 94 LEU A N 1
ATOM 715 C CA . LEU A 1 94 ? -13.896 2.456 9.283 1.00 69.62 94 LEU A CA 1
ATOM 716 C C . LEU A 1 94 ? -14.463 3.879 9.328 1.00 69.62 94 LEU A C 1
ATOM 718 O O . LEU A 1 94 ? -14.943 4.328 10.364 1.00 69.62 94 LEU A O 1
ATOM 722 N N . LEU A 1 95 ? -14.494 4.573 8.184 1.00 70.19 95 LEU A N 1
ATOM 723 C CA . LEU A 1 95 ? -15.100 5.904 8.088 1.00 70.19 95 LEU A CA 1
ATOM 724 C C . LEU A 1 95 ? -16.598 5.876 8.422 1.00 70.19 95 LEU A C 1
ATOM 726 O O . LEU A 1 95 ? -17.108 6.797 9.057 1.00 70.19 95 LEU A O 1
ATOM 730 N N . GLY A 1 96 ? -17.311 4.827 8.011 1.00 71.19 96 GLY A N 1
ATOM 731 C CA . GLY A 1 96 ? -18.724 4.632 8.322 1.00 71.19 96 GLY A CA 1
ATOM 732 C C . GLY A 1 96 ? -18.995 4.417 9.812 1.00 71.19 96 GLY A C 1
ATOM 733 O O . GLY A 1 96 ? -19.990 4.937 10.320 1.00 71.19 96 GLY A O 1
ATOM 734 N N . GLU A 1 97 ? -18.123 3.692 10.514 1.00 73.75 97 GLU A N 1
ATOM 735 C CA . GLU A 1 97 ? -18.194 3.502 11.968 1.00 73.75 97 GLU A CA 1
ATOM 736 C C . GLU A 1 97 ? -17.898 4.802 12.715 1.00 73.75 97 GLU A C 1
ATOM 738 O O . GLU A 1 97 ? -18.728 5.237 13.513 1.00 73.75 97 GLU A O 1
ATOM 743 N N . THR A 1 98 ? -16.818 5.506 12.365 1.00 75.62 98 THR A N 1
ATOM 744 C CA . THR A 1 98 ? -16.476 6.799 12.980 1.00 75.62 98 THR A CA 1
ATOM 745 C C . THR A 1 98 ? -17.587 7.838 12.793 1.00 75.62 98 THR A C 1
ATOM 747 O O . THR A 1 98 ? -17.948 8.556 13.723 1.00 75.62 98 THR A O 1
ATOM 750 N N . LEU A 1 99 ? -18.194 7.910 11.602 1.00 72.06 99 LEU A N 1
ATOM 751 C CA . LEU A 1 99 ? -19.321 8.815 11.349 1.00 72.06 99 LEU A CA 1
ATOM 752 C C . LEU A 1 99 ? -20.570 8.445 12.161 1.00 72.06 99 LEU A C 1
ATOM 754 O O . LEU A 1 99 ? -21.379 9.320 12.480 1.00 72.06 99 LEU A O 1
ATOM 758 N N . ARG A 1 100 ? -20.751 7.159 12.478 1.00 77.56 100 ARG A N 1
ATOM 759 C CA . ARG A 1 100 ? -21.854 6.683 13.316 1.00 77.56 100 ARG A CA 1
ATOM 760 C C . ARG A 1 100 ? -21.636 7.079 14.773 1.00 77.56 100 ARG A C 1
ATOM 762 O O . ARG A 1 100 ? -22.551 7.646 15.357 1.00 77.56 100 ARG A O 1
ATOM 769 N N . GLU A 1 101 ? -20.434 6.864 15.299 1.00 79.69 101 GLU A N 1
ATOM 770 C CA . GLU A 1 101 ? -20.042 7.263 16.656 1.00 79.69 101 GLU A CA 1
ATOM 771 C C . GLU A 1 101 ? -20.203 8.772 16.860 1.00 79.69 101 GLU A C 1
ATOM 773 O O . GLU A 1 101 ? -20.907 9.197 17.771 1.00 79.69 101 GLU A O 1
ATOM 778 N N . MET A 1 102 ? -19.686 9.591 15.937 1.00 71.12 102 MET A N 1
ATOM 779 C CA . MET A 1 102 ? -19.850 11.049 15.999 1.00 71.12 102 MET A CA 1
ATOM 780 C C . MET A 1 102 ? -21.320 11.486 15.975 1.00 71.12 102 MET A C 1
ATOM 782 O O . MET A 1 102 ? -21.701 12.461 16.621 1.00 71.12 102 MET A O 1
ATOM 786 N N . ARG A 1 103 ? -22.170 10.802 15.200 1.00 81.44 103 ARG A N 1
ATOM 787 C CA . ARG A 1 103 ? -23.606 11.107 15.159 1.00 81.44 103 ARG A CA 1
ATOM 788 C C . ARG A 1 103 ? -24.280 10.760 16.483 1.00 81.44 103 ARG A C 1
ATOM 790 O O . ARG A 1 103 ? -25.139 11.521 16.922 1.00 81.44 103 ARG A O 1
ATOM 7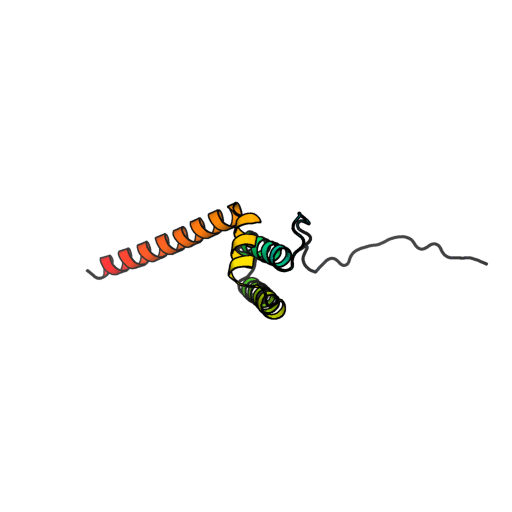97 N N . ASP A 1 104 ? -23.929 9.625 17.070 1.00 80.56 104 ASP A N 1
ATOM 798 C CA . ASP A 1 104 ? -24.527 9.150 18.311 1.00 80.56 104 ASP A CA 1
ATOM 799 C C . ASP A 1 104 ? -24.086 10.059 19.489 1.00 80.56 104 ASP A C 1
ATOM 801 O O . ASP A 1 104 ? -24.938 10.505 20.256 1.00 80.56 104 ASP A O 1
ATOM 805 N N . GLU A 1 105 ? -22.824 10.514 19.523 1.00 78.31 105 GLU A N 1
ATOM 806 C CA . GLU A 1 105 ? -22.338 11.553 20.456 1.00 78.31 105 GLU A CA 1
ATOM 807 C C . GLU A 1 105 ? -23.089 12.889 20.306 1.00 78.31 105 GLU A C 1
ATOM 809 O O . GLU A 1 105 ? -23.488 13.520 21.287 1.00 78.31 105 GLU A O 1
ATOM 814 N N . LEU A 1 106 ? -23.331 13.334 19.069 1.00 76.00 106 LEU A N 1
ATOM 815 C CA . LEU A 1 106 ? -24.088 14.562 18.806 1.00 76.00 106 LEU A CA 1
ATOM 816 C C . LEU A 1 106 ? -25.573 14.446 19.190 1.00 76.00 106 LEU A C 1
ATOM 818 O O . LEU A 1 106 ? -26.218 15.469 19.423 1.00 76.00 106 LEU A O 1
ATOM 822 N N . GLN A 1 107 ? -26.129 13.232 19.238 1.00 70.75 107 GLN A N 1
ATOM 823 C CA . GLN A 1 107 ? -27.501 12.988 19.688 1.00 70.75 107 GLN A CA 1
ATOM 824 C C . GLN A 1 107 ? -27.626 12.959 21.213 1.00 70.75 107 GLN A C 1
ATOM 826 O O . GLN A 1 107 ? -28.655 13.397 21.719 1.00 70.75 107 GLN A O 1
ATOM 831 N N . GLU A 1 108 ? -26.601 12.513 21.941 1.00 72.44 108 GLU A N 1
ATOM 832 C CA . GLU A 1 108 ? -26.577 12.552 23.412 1.00 72.44 108 GLU A CA 1
ATOM 833 C C . GLU A 1 108 ? -26.427 13.974 23.980 1.00 72.44 108 GLU A C 1
ATOM 835 O O . GLU A 1 108 ? -26.825 14.241 25.113 1.00 72.44 108 GLU A O 1
ATOM 840 N N . LEU A 1 109 ? -25.898 14.912 23.187 1.00 68.25 109 LEU A N 1
ATOM 841 C CA . LEU A 1 109 ? -25.757 16.328 23.551 1.00 68.25 109 LEU A CA 1
ATOM 842 C C . LEU A 1 109 ? -27.033 17.170 23.336 1.00 68.25 109 LEU A C 1
ATOM 844 O O . LEU A 1 109 ? -26.993 18.390 23.526 1.00 68.25 109 LEU A O 1
ATOM 848 N N . ARG A 1 110 ? -28.146 16.554 22.919 1.00 51.50 110 ARG A N 1
ATOM 849 C CA . ARG A 1 110 ? -29.426 17.217 22.627 1.00 51.50 110 ARG A CA 1
ATOM 850 C C . ARG A 1 110 ? -30.493 16.903 23.669 1.00 51.50 110 ARG A C 1
ATOM 852 O O . ARG A 1 110 ? -31.245 17.848 24.000 1.00 51.50 110 ARG A O 1
#

Organism: Halorhodospira halophila (strain DSM 244 / SL1) (NCBI:txid349124)